Protein AF-A0AAW5TMJ2-F1 (afdb_monomer)

Foldseek 3Di:
DPQPWDWDADPVGWIWTQRVVQCWIWIDHPPDIDIGNDPVSVVVVVVD

Mean predicted aligned error: 5.42 Å

Structure (mmCIF, N/CA/C/O backbone):
data_AF-A0AAW5TMJ2-F1
#
_entry.id   AF-A0AAW5TMJ2-F1
#
loop_
_atom_site.group_PDB
_atom_site.id
_ato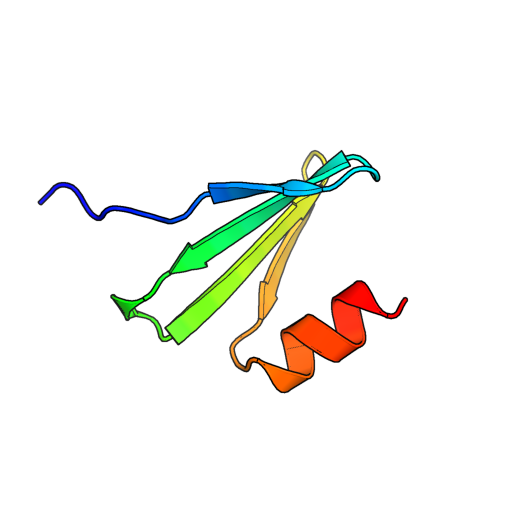m_site.type_symbol
_atom_site.label_atom_id
_atom_site.label_alt_id
_atom_site.label_comp_id
_atom_site.label_asym_id
_atom_site.label_entity_id
_atom_site.label_seq_id
_atom_site.pdbx_PDB_ins_code
_atom_site.Cartn_x
_atom_site.Cartn_y
_atom_site.Cartn_z
_atom_site.occupancy
_atom_site.B_iso_or_equiv
_atom_site.auth_seq_id
_atom_site.auth_comp_id
_atom_site.auth_asym_id
_atom_site.auth_atom_id
_atom_site.pdbx_PDB_model_num
AT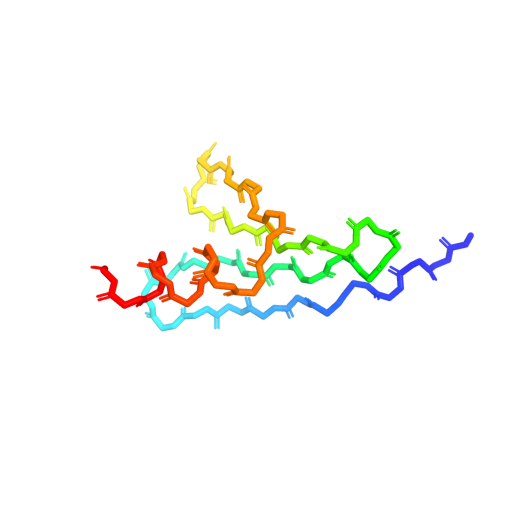OM 1 N N . MET A 1 1 ? 4.787 9.531 -18.422 1.00 42.56 1 MET A N 1
ATOM 2 C CA . MET A 1 1 ? 4.820 8.102 -18.056 1.00 42.56 1 MET A CA 1
ATOM 3 C C . MET A 1 1 ? 3.834 7.950 -16.925 1.00 42.56 1 MET A C 1
ATOM 5 O O . MET A 1 1 ? 4.177 8.304 -15.802 1.00 42.56 1 MET A O 1
ATOM 9 N N . ASP A 1 2 ? 2.613 7.539 -17.248 1.00 52.50 2 ASP A N 1
ATOM 10 C CA . ASP A 1 2 ? 1.650 7.096 -16.246 1.00 52.50 2 ASP A CA 1
ATOM 11 C C . ASP A 1 2 ? 2.202 5.801 -15.662 1.00 52.50 2 ASP A C 1
ATOM 13 O O . ASP A 1 2 ? 2.299 4.778 -16.335 1.00 52.50 2 ASP A O 1
ATOM 17 N N . PHE A 1 3 ? 2.745 5.900 -14.454 1.00 56.09 3 PHE A N 1
ATOM 18 C CA . PHE A 1 3 ? 3.113 4.724 -13.691 1.00 56.09 3 PHE A CA 1
ATOM 19 C C . PHE A 1 3 ? 1.829 4.272 -13.005 1.00 56.09 3 PHE A C 1
ATOM 21 O O . PHE A 1 3 ? 1.384 4.930 -12.066 1.00 56.09 3 PHE A O 1
ATOM 28 N N . ASP A 1 4 ? 1.226 3.197 -13.513 1.00 64.88 4 ASP A N 1
ATOM 29 C CA . ASP A 1 4 ? 0.107 2.515 -12.866 1.00 64.88 4 ASP A CA 1
ATOM 30 C C . ASP A 1 4 ? 0.597 1.972 -11.521 1.00 64.88 4 ASP A C 1
ATOM 32 O O . ASP A 1 4 ? 1.243 0.926 -11.422 1.00 64.88 4 ASP A O 1
ATOM 36 N N . TYR A 1 5 ? 0.383 2.759 -10.473 1.00 70.94 5 TYR A N 1
ATOM 37 C CA . TYR A 1 5 ? 0.543 2.303 -9.108 1.00 70.94 5 TYR A CA 1
ATOM 38 C C . TYR A 1 5 ? -0.735 1.575 -8.715 1.00 70.94 5 TYR A C 1
ATOM 40 O O . TYR A 1 5 ? -1.806 2.182 -8.688 1.00 70.94 5 TYR A O 1
ATOM 48 N N . ASP A 1 6 ? -0.624 0.304 -8.343 1.00 79.81 6 ASP A N 1
ATOM 49 C CA . ASP A 1 6 ? -1.748 -0.387 -7.723 1.00 79.81 6 ASP A CA 1
ATOM 50 C C . ASP A 1 6 ? -1.922 0.162 -6.306 1.00 79.81 6 ASP A C 1
ATOM 52 O O . ASP A 1 6 ? -1.120 -0.108 -5.402 1.00 79.81 6 ASP A O 1
ATOM 56 N N . GLN A 1 7 ? -2.955 0.984 -6.128 1.00 86.81 7 GLN A N 1
ATOM 57 C CA . GLN A 1 7 ? -3.329 1.571 -4.850 1.00 86.81 7 GLN A CA 1
ATOM 58 C C . GLN A 1 7 ? -4.642 0.965 -4.362 1.00 86.81 7 GLN A C 1
ATOM 60 O O . GLN A 1 7 ? -5.650 0.983 -5.064 1.00 86.81 7 GLN A O 1
ATOM 65 N N . PHE A 1 8 ? -4.655 0.481 -3.124 1.00 87.12 8 PHE A N 1
ATOM 66 C CA . PHE A 1 8 ? -5.873 0.021 -2.469 1.00 87.12 8 PHE A CA 1
ATOM 67 C C . PHE A 1 8 ? -5.923 0.482 -1.016 1.00 87.12 8 PHE A C 1
ATOM 69 O O . PHE A 1 8 ? -4.901 0.730 -0.374 1.00 87.12 8 PHE A O 1
ATOM 76 N N . GLN A 1 9 ? -7.138 0.610 -0.496 1.00 88.69 9 GLN A N 1
ATOM 77 C CA . GLN A 1 9 ? -7.387 0.988 0.888 1.00 88.69 9 GLN A CA 1
ATOM 78 C C . GLN A 1 9 ? -7.758 -0.256 1.695 1.00 88.69 9 GLN A C 1
ATOM 80 O O . GLN A 1 9 ? -8.597 -1.053 1.277 1.00 88.69 9 GLN A O 1
ATOM 85 N N . THR A 1 10 ? -7.126 -0.435 2.848 1.00 85.56 10 THR A N 1
ATOM 86 C CA . THR A 1 10 ? -7.435 -1.518 3.781 1.00 85.56 10 THR A CA 1
ATOM 87 C C . THR A 1 10 ? -8.580 -1.119 4.710 1.00 85.56 10 THR A C 1
ATOM 89 O O . THR A 1 10 ? -8.853 0.062 4.940 1.00 85.56 10 THR A O 1
ATOM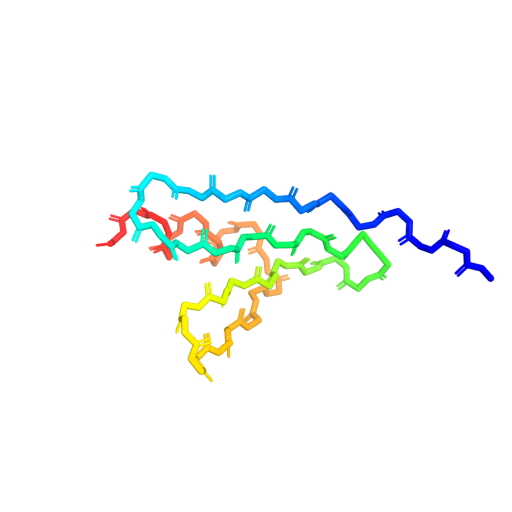 92 N N . THR A 1 11 ? -9.253 -2.116 5.282 1.00 85.44 11 THR A N 1
ATOM 93 C CA . THR A 1 11 ? -10.410 -1.932 6.177 1.00 85.44 11 THR A CA 1
ATOM 94 C C . THR A 1 11 ? -10.083 -1.174 7.465 1.00 85.44 11 THR A C 1
ATOM 96 O O . THR A 1 11 ? -10.972 -0.594 8.078 1.00 85.44 11 THR A O 1
ATOM 99 N N . ASP A 1 12 ? -8.814 -1.132 7.865 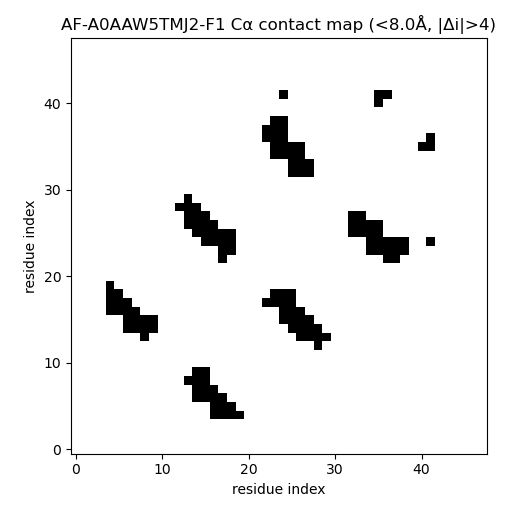1.00 84.62 12 ASP A N 1
ATOM 100 C CA . ASP A 1 12 ? -8.329 -0.398 9.034 1.00 84.62 12 ASP A CA 1
ATOM 101 C C . ASP A 1 12 ? -7.841 1.030 8.709 1.00 84.62 12 ASP A C 1
ATOM 103 O O . ASP A 1 12 ? -7.241 1.707 9.550 1.00 84.62 12 ASP A O 1
ATOM 107 N N . GLY A 1 13 ? -8.116 1.506 7.489 1.00 85.25 13 GLY A N 1
ATOM 108 C CA . GLY A 1 13 ? -7.868 2.881 7.062 1.00 85.25 13 GLY A CA 1
ATOM 109 C C . GLY A 1 13 ? -6.431 3.168 6.626 1.00 85.25 13 GLY A C 1
ATOM 110 O O . GLY A 1 13 ? -6.041 4.337 6.585 1.00 85.25 13 GLY A O 1
ATOM 111 N N . ARG A 1 14 ? -5.629 2.140 6.315 1.00 89.19 14 ARG A N 1
ATOM 112 C CA . ARG A 1 14 ? -4.319 2.314 5.670 1.00 89.19 14 ARG A CA 1
ATOM 113 C C . ARG A 1 14 ? -4.501 2.334 4.150 1.00 89.19 14 ARG A C 1
ATOM 115 O O . ARG A 1 14 ? -5.354 1.651 3.592 1.00 89.19 14 ARG A O 1
ATOM 122 N N . THR A 1 15 ? -3.663 3.097 3.474 1.00 91.81 15 THR A N 1
ATOM 123 C CA . THR A 1 15 ? -3.547 3.099 2.018 1.00 91.81 15 THR A CA 1
ATOM 124 C C . THR A 1 15 ? -2.286 2.347 1.652 1.00 91.81 15 THR A C 1
ATOM 126 O O . THR A 1 15 ? -1.205 2.711 2.110 1.00 91.81 15 THR A O 1
ATOM 129 N N . VAL A 1 16 ? -2.414 1.308 0.838 1.00 89.62 16 VAL A N 1
ATOM 130 C CA . VAL A 1 16 ? -1.288 0.531 0.330 1.00 89.62 16 VAL A CA 1
ATOM 131 C C . VAL A 1 16 ? -1.084 0.887 -1.127 1.00 89.62 16 VAL A C 1
ATOM 133 O O . VAL A 1 16 ? -2.023 0.843 -1.914 1.00 89.62 16 VAL A O 1
ATOM 136 N N . THR A 1 17 ? 0.151 1.210 -1.480 1.00 90.81 17 THR A N 1
ATOM 137 C CA . THR A 1 17 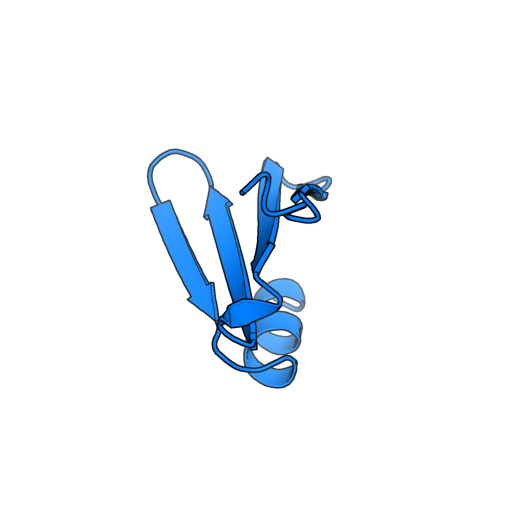? 0.564 1.478 -2.851 1.00 90.81 17 THR A CA 1
ATOM 138 C C . THR A 1 17 ? 1.708 0.543 -3.195 1.00 90.81 17 THR A C 1
ATOM 140 O O . THR A 1 17 ? 2.770 0.590 -2.567 1.00 90.81 17 THR A O 1
ATOM 143 N N . PHE A 1 18 ? 1.503 -0.317 -4.185 1.00 88.19 18 PHE A N 1
ATOM 144 C CA . PHE A 1 18 ? 2.587 -1.098 -4.754 1.00 88.19 18 PHE A CA 1
ATOM 145 C C . PHE A 1 18 ? 3.327 -0.252 -5.790 1.00 88.19 18 PHE A C 1
ATOM 147 O O . PHE A 1 18 ? 2.713 0.363 -6.660 1.00 88.19 18 PHE A O 1
ATOM 154 N N . VAL A 1 19 ? 4.655 -0.203 -5.685 1.00 87.38 19 VAL A N 1
ATOM 155 C CA . VAL A 1 19 ? 5.526 0.517 -6.618 1.00 87.38 19 VAL A CA 1
ATOM 156 C C . VAL A 1 19 ? 6.385 -0.515 -7.352 1.00 87.38 19 VAL A C 1
ATOM 158 O O . VAL A 1 19 ? 7.478 -0.849 -6.878 1.00 87.38 19 VAL A O 1
ATOM 161 N N . PRO A 1 20 ? 5.930 -1.034 -8.513 1.00 81.19 20 PRO A N 1
ATOM 162 C CA . PRO A 1 20 ? 6.615 -2.119 -9.218 1.00 81.19 20 PRO A CA 1
ATOM 163 C C . PRO A 1 20 ? 8.057 -1.765 -9.596 1.00 81.19 20 PRO A C 1
ATOM 165 O O . PRO A 1 20 ? 8.963 -2.585 -9.455 1.00 81.19 20 PR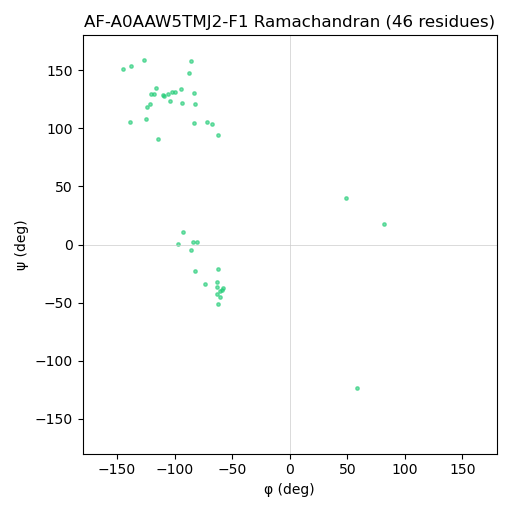O A O 1
ATOM 168 N N . LYS A 1 21 ? 8.285 -0.514 -10.020 1.00 83.06 21 LYS A N 1
ATOM 169 C CA . LYS A 1 21 ? 9.595 -0.011 -10.463 1.00 83.06 21 LYS A CA 1
ATOM 170 C C . LYS A 1 21 ? 10.660 -0.084 -9.369 1.00 83.06 21 LYS A C 1
ATOM 172 O O . LYS A 1 21 ? 11.805 -0.426 -9.646 1.00 83.06 21 LYS A O 1
ATOM 177 N N . GLU A 1 22 ? 10.278 0.230 -8.137 1.00 82.50 22 GLU A N 1
ATOM 178 C CA . GLU A 1 22 ? 11.175 0.221 -6.976 1.00 82.50 22 GLU A CA 1
ATOM 179 C C . GLU A 1 22 ? 11.075 -1.086 -6.175 1.00 82.50 22 GLU A C 1
ATOM 181 O O . GLU A 1 22 ? 11.777 -1.251 -5.180 1.00 82.50 22 GLU A O 1
ATOM 186 N N . LYS A 1 23 ? 10.219 -2.027 -6.611 1.00 84.19 23 LYS A N 1
ATOM 187 C CA . LYS A 1 23 ? 9.919 -3.293 -5.923 1.00 84.19 23 LYS A CA 1
ATOM 188 C C . LYS A 1 23 ? 9.592 -3.090 -4.439 1.00 84.19 23 LYS A C 1
ATOM 190 O O . LYS A 1 23 ? 10.017 -3.874 -3.591 1.00 84.19 23 LYS A O 1
ATOM 195 N N . LEU A 1 24 ? 8.842 -2.035 -4.124 1.00 89.25 24 LEU A N 1
ATOM 196 C CA . LEU A 1 24 ? 8.489 -1.684 -2.751 1.00 89.25 24 LEU A CA 1
ATOM 197 C C . LEU A 1 24 ? 6.983 -1.526 -2.569 1.00 89.25 24 LEU A C 1
ATOM 199 O O . LEU A 1 24 ? 6.238 -1.268 -3.513 1.00 89.25 24 LEU A O 1
ATOM 203 N N . TRP A 1 25 ? 6.564 -1.646 -1.317 1.00 90.12 25 TRP A N 1
ATOM 204 C CA . TRP A 1 25 ? 5.220 -1.340 -0.855 1.00 90.12 25 TRP A CA 1
ATOM 205 C C . TRP A 1 25 ? 5.275 -0.070 -0.017 1.00 90.12 25 TRP A C 1
ATOM 207 O O . TRP A 1 25 ? 6.059 0.026 0.927 1.00 90.12 25 TRP A O 1
ATOM 217 N N . MET A 1 26 ? 4.446 0.911 -0.340 1.00 92.12 26 MET A N 1
ATOM 218 C CA . MET A 1 26 ? 4.215 2.067 0.516 1.00 92.12 26 MET A CA 1
ATOM 219 C C . MET A 1 26 ? 2.924 1.849 1.279 1.00 92.12 26 MET A C 1
ATOM 221 O O . MET A 1 26 ? 1.910 1.497 0.688 1.00 92.12 26 MET A O 1
ATOM 225 N N . VAL A 1 27 ? 2.960 2.055 2.590 1.00 92.12 27 VAL A N 1
ATOM 226 C CA . VAL A 1 27 ? 1.766 2.022 3.427 1.00 92.12 27 VAL A CA 1
ATOM 227 C C . VAL A 1 27 ? 1.624 3.357 4.135 1.00 92.12 27 VAL A C 1
ATOM 229 O O . VAL A 1 27 ? 2.516 3.765 4.882 1.00 92.12 27 VAL A O 1
ATOM 232 N N . THR A 1 28 ? 0.505 4.030 3.903 1.00 91.56 28 THR A N 1
ATOM 233 C CA . THR A 1 28 ? 0.210 5.363 4.427 1.00 91.56 28 THR A CA 1
ATOM 234 C C . THR A 1 28 ? -0.987 5.301 5.367 1.00 91.56 28 THR A C 1
ATOM 236 O O . THR A 1 28 ? -1.996 4.678 5.053 1.00 91.56 28 THR A O 1
ATOM 239 N N . ARG A 1 29 ? -0.900 5.954 6.528 1.00 89.81 29 ARG A N 1
ATOM 240 C CA . ARG A 1 29 ? -2.004 6.108 7.485 1.00 89.81 29 ARG A CA 1
ATOM 241 C C . ARG A 1 29 ? -1.989 7.532 8.038 1.00 89.81 29 ARG A C 1
ATOM 243 O O . ARG A 1 29 ? -1.128 7.877 8.848 1.00 89.81 29 ARG A O 1
ATOM 250 N N . GLY A 1 30 ? -2.924 8.369 7.588 1.00 87.06 30 GLY A N 1
ATOM 251 C CA . GLY A 1 30 ? -2.888 9.809 7.867 1.00 87.06 30 GLY A CA 1
ATOM 252 C C . GLY A 1 30 ? -1.589 10.433 7.345 1.00 87.06 30 GLY A C 1
ATOM 253 O O . GLY A 1 30 ? -1.251 10.259 6.179 1.00 87.06 30 GLY A O 1
ATOM 254 N N . ASN A 1 31 ? -0.828 11.091 8.223 1.00 88.19 31 ASN A N 1
ATOM 255 C CA . ASN A 1 31 ? 0.451 11.725 7.871 1.00 88.19 31 ASN A CA 1
ATOM 256 C C . ASN A 1 31 ? 1.656 10.768 7.924 1.00 88.19 31 ASN A C 1
ATOM 258 O O . ASN A 1 31 ? 2.775 11.164 7.601 1.00 88.19 31 ASN A O 1
ATOM 262 N N . PHE A 1 32 ? 1.465 9.520 8.359 1.00 88.56 32 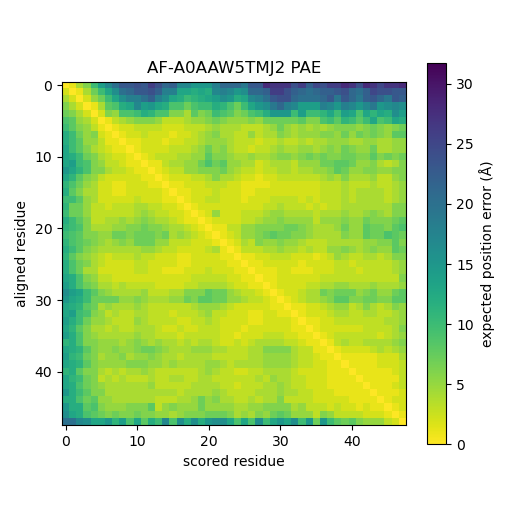PHE A N 1
ATOM 263 C CA . PHE A 1 32 ? 2.551 8.552 8.469 1.00 88.56 32 PHE A CA 1
ATOM 264 C C . PHE A 1 32 ? 2.647 7.707 7.201 1.00 88.56 32 PHE A C 1
ATOM 266 O O . PHE A 1 32 ? 1.698 7.010 6.855 1.00 88.56 32 PHE A O 1
ATOM 273 N N . THR A 1 33 ? 3.804 7.732 6.539 1.00 91.12 33 THR A N 1
ATOM 274 C CA . THR A 1 33 ? 4.103 6.889 5.372 1.00 91.12 33 THR A CA 1
ATOM 275 C C . THR A 1 33 ? 5.272 5.971 5.687 1.00 91.12 33 THR A C 1
ATOM 277 O O . THR A 1 33 ? 6.333 6.429 6.109 1.00 91.12 33 THR A O 1
ATOM 280 N N . ARG A 1 34 ? 5.110 4.672 5.437 1.00 91.00 34 ARG A N 1
ATOM 281 C CA . ARG A 1 34 ? 6.159 3.668 5.609 1.00 91.00 34 ARG A CA 1
ATOM 282 C C . ARG A 1 34 ? 6.453 2.966 4.295 1.00 91.00 34 ARG A C 1
ATOM 284 O O . ARG A 1 34 ? 5.547 2.452 3.651 1.00 91.00 34 ARG A O 1
ATOM 291 N N . LYS A 1 35 ? 7.732 2.906 3.928 1.00 92.56 35 LYS A N 1
ATOM 292 C CA . LYS A 1 35 ? 8.220 2.134 2.779 1.00 92.56 35 LYS A CA 1
ATOM 293 C C . LYS A 1 35 ? 8.680 0.752 3.243 1.00 92.56 35 LYS A C 1
ATOM 295 O O . LYS A 1 35 ? 9.395 0.640 4.238 1.00 92.56 35 LYS A O 1
ATOM 300 N N . LEU A 1 36 ? 8.271 -0.288 2.531 1.00 91.44 36 LEU A N 1
ATOM 301 C CA . LEU A 1 36 ? 8.574 -1.688 2.807 1.00 91.44 36 LEU A CA 1
ATOM 302 C C . LEU A 1 36 ? 9.201 -2.287 1.546 1.00 91.44 36 LEU A C 1
ATOM 304 O O . LEU A 1 36 ? 8.535 -2.483 0.535 1.00 91.44 36 LEU A O 1
ATOM 308 N N . PHE A 1 37 ? 10.502 -2.554 1.605 1.00 89.00 37 PHE A N 1
ATOM 309 C CA . PHE A 1 37 ? 11.316 -2.956 0.448 1.00 89.00 37 PHE A CA 1
ATOM 310 C C . PHE A 1 37 ? 11.267 -4.459 0.138 1.00 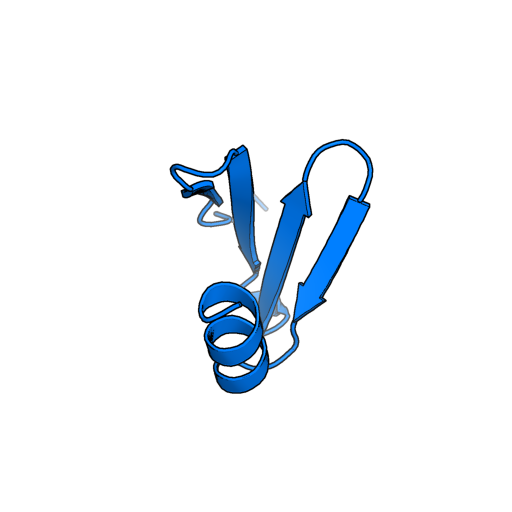89.00 37 PHE A C 1
ATOM 312 O O . PHE A 1 37 ? 11.967 -4.941 -0.746 1.00 89.00 37 PHE A O 1
ATOM 319 N N . SER A 1 38 ? 10.480 -5.230 0.889 1.00 86.44 38 SER A N 1
ATOM 320 C CA . SER A 1 38 ? 10.288 -6.655 0.642 1.00 86.44 38 SER A CA 1
ATOM 321 C C . SER A 1 38 ? 8.860 -7.071 0.963 1.00 86.44 38 SER A C 1
ATOM 323 O O . SER A 1 38 ? 8.217 -6.507 1.853 1.00 86.44 38 SER A O 1
ATOM 325 N N . LEU A 1 39 ? 8.377 -8.101 0.262 1.00 83.62 39 LEU A N 1
ATOM 326 C CA . LEU A 1 39 ? 7.079 -8.708 0.550 1.00 83.62 39 LEU A CA 1
ATOM 327 C C . LEU A 1 39 ? 7.020 -9.222 1.995 1.00 83.62 39 LEU A C 1
ATOM 329 O O . LEU A 1 39 ? 6.007 -9.050 2.659 1.00 83.62 39 LEU A O 1
ATOM 333 N N . ASN A 1 40 ? 8.118 -9.776 2.520 1.00 86.56 40 ASN A N 1
ATOM 334 C CA . ASN A 1 40 ? 8.158 -10.251 3.903 1.00 86.56 40 ASN A CA 1
ATOM 335 C C . ASN A 1 40 ? 7.961 -9.103 4.913 1.00 86.56 40 ASN A C 1
ATOM 337 O O . ASN A 1 40 ? 7.187 -9.226 5.858 1.00 86.56 40 ASN A O 1
ATOM 341 N N . ALA A 1 41 ? 8.597 -7.947 4.683 1.00 85.56 41 ALA A N 1
ATOM 342 C CA . ALA A 1 41 ? 8.393 -6.762 5.518 1.00 85.56 41 ALA A CA 1
ATOM 343 C C . ALA A 1 41 ? 6.946 -6.246 5.444 1.00 85.56 41 ALA A C 1
ATOM 345 O O . ALA A 1 41 ? 6.399 -5.819 6.460 1.00 85.56 41 ALA A O 1
ATOM 346 N N . TYR A 1 42 ? 6.323 -6.322 4.264 1.00 86.69 42 TYR A N 1
ATOM 347 C CA . TYR A 1 42 ? 4.902 -6.029 4.079 1.00 86.69 42 TYR A CA 1
ATOM 348 C C . TYR A 1 42 ? 3.998 -6.981 4.869 1.00 86.69 42 TYR A C 1
ATOM 350 O O . TYR A 1 42 ? 3.175 -6.521 5.658 1.00 86.69 42 TYR A O 1
ATOM 358 N N . LEU A 1 43 ? 4.193 -8.294 4.733 1.00 87.12 43 LEU A N 1
ATOM 359 C CA . LEU A 1 43 ? 3.392 -9.303 5.429 1.00 87.12 43 LEU A CA 1
ATOM 360 C C . LEU A 1 43 ? 3.505 -9.169 6.953 1.00 87.12 43 LEU A C 1
ATOM 362 O O . LEU A 1 43 ? 2.490 -9.141 7.642 1.00 87.12 43 LEU A O 1
ATOM 366 N N . HIS A 1 44 ? 4.720 -8.997 7.483 1.00 88.00 44 HIS A N 1
ATOM 367 C CA . HIS A 1 44 ? 4.926 -8.760 8.914 1.00 88.00 44 HIS A CA 1
ATOM 368 C C . HIS A 1 44 ? 4.292 -7.454 9.411 1.00 88.00 44 HIS A C 1
ATOM 370 O O . HIS A 1 44 ? 3.877 -7.382 10.567 1.00 88.00 44 HIS A O 1
ATOM 376 N N . TYR A 1 45 ? 4.233 -6.418 8.570 1.00 85.56 45 TYR A N 1
ATOM 377 C CA . TYR A 1 45 ? 3.585 -5.152 8.909 1.00 85.56 45 TYR A CA 1
ATOM 378 C C . TYR A 1 45 ? 2.053 -5.256 8.902 1.00 85.56 45 TYR A C 1
ATOM 380 O O . TYR A 1 45 ? 1.405 -4.601 9.712 1.00 85.56 45 TYR A O 1
ATOM 388 N N . MET A 1 46 ? 1.480 -6.073 8.012 1.00 83.69 46 MET A N 1
ATOM 389 C CA . MET A 1 46 ? 0.031 -6.299 7.932 1.00 83.69 46 MET A CA 1
ATOM 390 C C . MET A 1 46 ? -0.492 -7.323 8.941 1.00 83.69 46 MET A C 1
ATOM 392 O O . MET A 1 46 ? -1.662 -7.280 9.298 1.00 83.69 46 MET A O 1
ATOM 396 N N . ALA A 1 47 ? 0.365 -8.220 9.431 1.00 84.12 47 ALA A N 1
ATOM 397 C CA . ALA A 1 47 ? 0.031 -9.177 10.486 1.00 84.12 47 ALA A CA 1
ATOM 398 C C . ALA A 1 47 ? 0.079 -8.580 11.912 1.00 84.12 47 ALA A C 1
ATOM 400 O O . ALA A 1 47 ? -0.104 -9.315 12.882 1.00 84.12 47 ALA A O 1
ATOM 401 N N . ARG A 1 48 ? 0.363 -7.277 12.047 1.00 63.91 48 ARG A N 1
ATOM 402 C CA . ARG A 1 48 ? 0.366 -6.514 13.305 1.00 63.91 48 ARG A CA 1
ATOM 403 C C . ARG A 1 48 ? -0.691 -5.413 13.281 1.00 63.91 48 ARG A C 1
ATOM 405 O O . ARG A 1 48 ? -1.287 -5.214 14.357 1.00 63.91 48 ARG A O 1
#

pLDDT: mean 83.82, std 10.54, range [42.56, 92.56]

Nearest PDB structures (foldseek):
  2yad-asse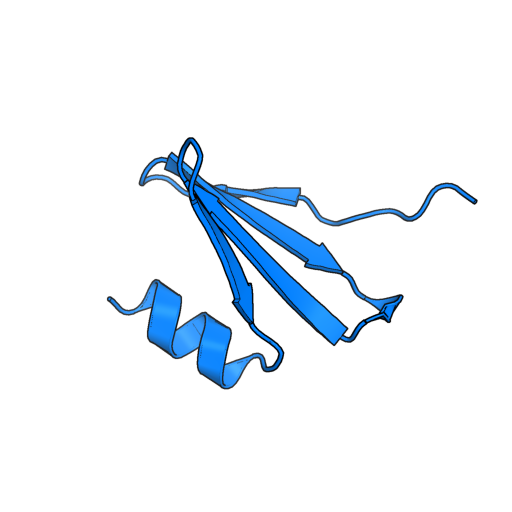mbly2_F  TM=6.603E-01  e=9.107E-01  Homo sapiens
  5v8w-assembly4_G  TM=6.297E-01  e=8.566E-01  Homo sapiens
  5ojp-assembly2_B  TM=6.848E-01  e=2.017E+00  Thermosynechococcus vestitus
  6v55-assembly1_A  TM=7.119E-01  e=6.450E+00  Danio rerio

Radius of gyration: 10.65 Å; Cα contacts (8 Å, |Δi|>4): 68; chains: 1; bounding box: 22×22×31 Å

Sequence (48 aa):
MDFDYDQFQTTDGRTVTFVPKEKLWMVTRGNFTRKLFSLNAYLHYMAR

Solvent-accessible surface area (backbone atoms only — not comparable to full-atom values): 2956 Å² total; per-residue (Å²): 132,90,75,88,55,58,68,50,73,48,96,89,64,35,38,38,35,42,38,77,92,77,54,28,37,36,42,33,46,88,93,47,74,44,80,25,74,38,70,67,55,44,52,60,58,71,76,104

Organism: NCBI:txid1358

Secondary structure (DSSP, 8-state):
-----EEEE-TTS-EEEEEGGGTEEEEEETTEEEEE-SHHHHHHHHT-